Protein AF-A0A562D8W7-F1 (afdb_monomer)

Solvent-accessible surface area (backbone atoms only — not comparable to full-atom values): 4706 Å² total; per-residue (Å²): 112,66,68,60,50,57,35,46,76,70,75,40,79,88,84,74,80,46,86,96,73,50,74,65,72,72,51,44,76,62,46,51,60,54,54,52,53,47,51,65,46,37,65,40,76,78,54,58,51,88,78,61,91,47,70,65,62,49,49,52,52,52,51,51,44,50,52,52,53,52,47,66,64,64,79,103

Organism: NCBI:txid935266

Mean predicted aligned error: 6.23 Å

Nearest PDB structures (foldseek):
  6exn-assembly1_R  TM=3.321E-01  e=7.528E+00  Saccharomyces cerevisiae S288C

Foldseek 3Di:
DVVCVVCVVVVHHDDDDDPPPHDPVVVCVVVVVVVVVLCQLCVPVCNVDPPDPDPVVNVVSSVVSVVVVVCVVVVD

pLDDT: mean 88.2, std 7.99, range [55.41, 96.38]

Structure (mmCIF, N/CA/C/O backbone):
data_AF-A0A562D8W7-F1
#
_entry.id   AF-A0A562D8W7-F1
#
loop_
_atom_site.group_PDB
_atom_site.id
_atom_site.type_symbol
_atom_site.label_atom_id
_atom_site.label_alt_id
_atom_site.label_comp_id
_atom_site.label_asym_id
_atom_site.label_entity_id
_atom_site.label_seq_id
_atom_site.pdbx_PDB_ins_code
_atom_site.Cartn_x
_atom_site.Cartn_y
_atom_site.Cartn_z
_atom_site.occupancy
_atom_site.B_iso_or_equiv
_atom_site.auth_seq_id
_atom_site.auth_comp_id
_atom_site.auth_asym_id
_atom_site.auth_atom_id
_atom_site.pdbx_PDB_model_num
ATOM 1 N N . PRO A 1 1 ? -17.647 -0.057 -14.452 1.00 68.38 1 PRO A N 1
ATOM 2 C CA . PRO A 1 1 ? -18.709 -1.104 -14.506 1.00 68.38 1 PRO A CA 1
ATOM 3 C C . PRO A 1 1 ? -18.207 -2.514 -14.148 1.00 68.38 1 PRO A C 1
ATOM 5 O O . PRO A 1 1 ? -18.816 -3.167 -13.307 1.00 68.38 1 PRO A O 1
ATOM 8 N N . VAL A 1 2 ? -17.080 -2.951 -14.729 1.00 83.25 2 VAL A N 1
ATOM 9 C CA . VAL A 1 2 ? -16.479 -4.284 -14.507 1.00 83.25 2 VAL A CA 1
ATOM 10 C C . VAL A 1 2 ? -16.124 -4.532 -13.037 1.00 83.25 2 VAL A C 1
ATOM 12 O O . VAL A 1 2 ? -16.597 -5.503 -12.457 1.00 83.25 2 VAL A O 1
ATOM 15 N N . HIS A 1 3 ? -15.416 -3.605 -12.385 1.00 83.12 3 HIS A N 1
ATOM 16 C CA . HIS A 1 3 ? -15.043 -3.757 -10.970 1.00 83.12 3 HIS A CA 1
ATOM 17 C C . HIS A 1 3 ? -16.247 -3.864 -10.024 1.00 83.12 3 HIS A C 1
ATOM 19 O O . HIS A 1 3 ? -16.226 -4.642 -9.078 1.00 83.12 3 HIS A O 1
ATOM 25 N N . ARG A 1 4 ? -17.337 -3.131 -10.297 1.00 87.50 4 ARG A N 1
ATOM 26 C CA . ARG A 1 4 ? -18.568 -3.216 -9.490 1.00 87.50 4 ARG A CA 1
ATOM 27 C C . ARG A 1 4 ? -19.246 -4.579 -9.628 1.00 87.50 4 ARG A C 1
ATOM 29 O O . ARG A 1 4 ? -19.756 -5.089 -8.638 1.00 87.50 4 ARG A O 1
ATOM 36 N N . ARG A 1 5 ? -19.250 -5.158 -10.834 1.00 91.00 5 ARG A N 1
ATOM 37 C CA . ARG A 1 5 ? -19.786 -6.506 -11.076 1.00 91.00 5 ARG A CA 1
ATOM 38 C C . ARG A 1 5 ? -18.935 -7.571 -10.394 1.00 91.00 5 ARG A C 1
ATOM 40 O O . ARG A 1 5 ? -19.486 -8.404 -9.692 1.00 91.00 5 ARG A O 1
ATOM 47 N N . TRP A 1 6 ? -17.613 -7.486 -10.529 1.00 93.31 6 TRP A N 1
ATOM 48 C CA . TRP A 1 6 ? -16.683 -8.412 -9.880 1.00 93.31 6 TRP A CA 1
ATOM 49 C C . TRP A 1 6 ? -16.812 -8.401 -8.350 1.00 93.31 6 TRP A C 1
ATOM 51 O O . TRP A 1 6 ? -16.859 -9.457 -7.729 1.00 93.31 6 TRP A O 1
ATOM 61 N N . LEU A 1 7 ? -16.945 -7.217 -7.740 1.00 91.25 7 LEU A N 1
ATOM 62 C CA . LEU A 1 7 ? -17.184 -7.102 -6.298 1.00 91.25 7 LEU A CA 1
ATOM 63 C C . LEU A 1 7 ? -18.520 -7.733 -5.890 1.00 91.25 7 LEU A C 1
ATOM 65 O O . LEU A 1 7 ? -18.552 -8.534 -4.960 1.00 91.25 7 LEU A O 1
ATOM 69 N N . ARG A 1 8 ? -19.606 -7.439 -6.617 1.00 92.19 8 ARG A N 1
ATOM 70 C CA . ARG A 1 8 ? -20.928 -8.025 -6.339 1.00 92.19 8 ARG A CA 1
ATOM 71 C C . ARG A 1 8 ? -20.946 -9.544 -6.488 1.00 92.19 8 ARG A C 1
ATOM 73 O O . AR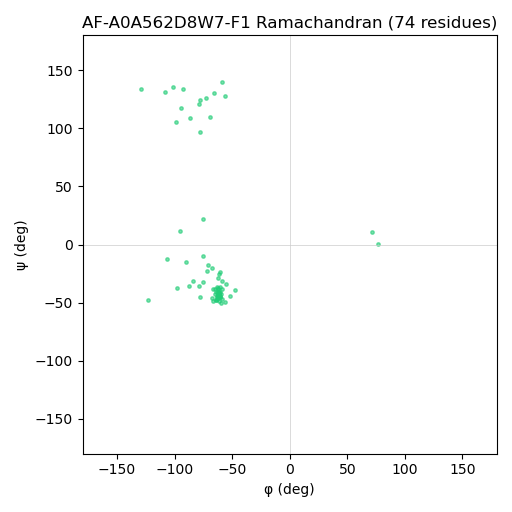G A 1 8 ? -21.566 -10.203 -5.667 1.00 92.19 8 ARG A O 1
ATOM 80 N N . ALA A 1 9 ? -20.229 -10.094 -7.470 1.00 94.69 9 ALA A N 1
ATOM 81 C CA . ALA A 1 9 ? -20.070 -11.541 -7.636 1.00 94.69 9 ALA A CA 1
ATOM 82 C C . ALA A 1 9 ? -19.394 -12.207 -6.423 1.00 94.69 9 ALA A C 1
ATOM 84 O O . ALA A 1 9 ? -19.599 -13.385 -6.169 1.00 94.69 9 ALA A O 1
ATOM 85 N N . ARG A 1 10 ? -18.621 -11.442 -5.643 1.00 93.94 10 ARG A N 1
ATOM 86 C CA . ARG A 1 10 ? -17.986 -11.879 -4.391 1.00 93.94 10 ARG A CA 1
ATOM 87 C C . ARG A 1 10 ? -18.812 -11.517 -3.149 1.00 93.94 10 ARG A C 1
ATOM 89 O O . ARG A 1 10 ? -18.281 -11.548 -2.046 1.00 93.94 10 ARG A O 1
ATOM 96 N N . GLY A 1 11 ? -20.069 -11.095 -3.316 1.00 93.94 11 GLY A N 1
ATOM 97 C CA . GLY A 1 11 ? -20.935 -10.638 -2.222 1.00 93.94 11 GLY A CA 1
ATOM 98 C C . GLY A 1 11 ? -20.541 -9.280 -1.630 1.00 93.94 11 GLY A C 1
ATOM 99 O O . GLY A 1 11 ? -21.070 -8.874 -0.599 1.00 93.94 11 GLY A O 1
ATOM 100 N N . ILE A 1 12 ? -19.621 -8.549 -2.266 1.00 89.62 12 ILE A N 1
ATOM 101 C CA . ILE A 1 12 ? -19.133 -7.261 -1.770 1.00 89.62 12 ILE A CA 1
ATOM 102 C C . ILE A 1 12 ? -19.942 -6.143 -2.423 1.00 89.62 12 ILE A C 1
ATOM 104 O O . ILE A 1 12 ? -19.891 -5.944 -3.639 1.00 89.62 12 ILE A O 1
ATOM 108 N N . VAL A 1 13 ? -20.661 -5.364 -1.613 1.00 87.44 13 VAL A N 1
ATOM 109 C CA . VAL A 1 13 ? -21.405 -4.189 -2.086 1.00 87.44 13 VAL A CA 1
ATOM 110 C C . VAL A 1 13 ? -20.477 -2.965 -2.097 1.00 87.44 13 VAL A C 1
ATOM 112 O O . VAL A 1 13 ? -20.132 -2.452 -1.032 1.00 87.44 13 VAL A O 1
ATOM 115 N N . PRO A 1 14 ? -20.064 -2.446 -3.273 1.00 80.25 14 PRO A N 1
ATOM 116 C CA . PRO A 1 14 ? -19.239 -1.245 -3.331 1.00 80.25 14 PRO A CA 1
ATOM 117 C C . PRO A 1 14 ? -20.045 -0.018 -2.891 1.00 80.25 14 PRO A C 1
ATOM 119 O O . PRO A 1 14 ? -20.912 0.458 -3.629 1.00 80.25 14 PRO A O 1
ATOM 122 N N . ARG A 1 15 ? -19.726 0.538 -1.717 1.00 79.12 15 ARG A N 1
ATOM 123 C CA . ARG A 1 15 ? -20.273 1.818 -1.250 1.00 79.12 15 ARG A CA 1
ATOM 124 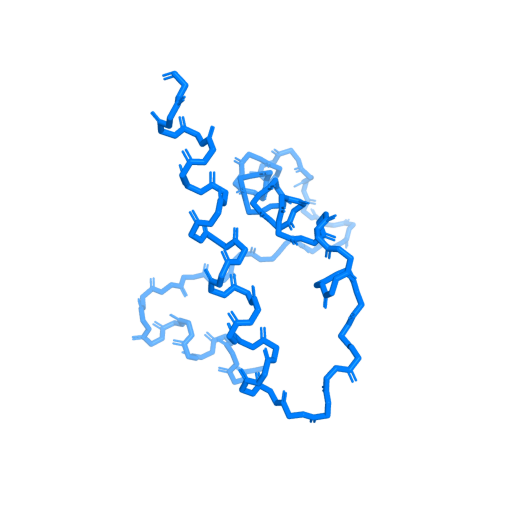C C . ARG A 1 15 ? -19.275 2.941 -1.515 1.00 79.12 15 ARG A C 1
ATOM 126 O O . ARG A 1 15 ? -18.279 3.080 -0.817 1.00 79.12 15 ARG A O 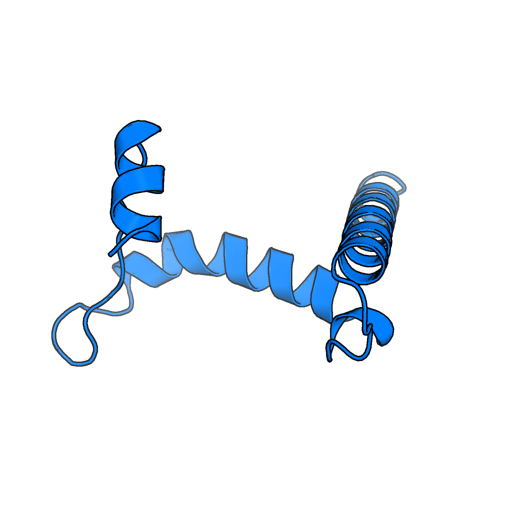1
ATOM 133 N N . ILE A 1 16 ? -19.564 3.754 -2.525 1.00 77.31 16 ILE A N 1
ATOM 134 C CA . ILE A 1 16 ? -18.815 4.977 -2.834 1.00 77.31 16 ILE A CA 1
ATOM 135 C C . ILE A 1 16 ? -19.712 6.155 -2.458 1.00 77.31 16 ILE A C 1
ATOM 137 O O . ILE A 1 16 ? -20.896 6.148 -2.803 1.00 77.31 16 ILE A O 1
ATOM 141 N N . ALA A 1 17 ? -19.171 7.123 -1.716 1.00 78.06 17 ALA A N 1
ATOM 142 C CA . ALA A 1 17 ? -19.875 8.363 -1.402 1.00 78.06 17 ALA A CA 1
ATOM 143 C C . ALA A 1 17 ? -20.086 9.167 -2.689 1.00 78.06 17 ALA A C 1
ATOM 145 O O . ALA A 1 17 ? -19.131 9.389 -3.437 1.00 78.06 17 ALA A O 1
ATOM 146 N N . ARG A 1 18 ? -21.308 9.628 -2.944 1.00 79.69 18 ARG A N 1
ATOM 147 C CA . ARG A 1 18 ? -21.579 10.601 -4.003 1.00 79.69 18 ARG A CA 1
ATOM 148 C C . ARG A 1 18 ? -21.202 11.992 -3.507 1.00 79.69 18 ARG A C 1
ATOM 150 O O . ARG A 1 18 ? -21.736 12.459 -2.501 1.00 79.69 18 ARG A O 1
ATOM 157 N N . ARG A 1 19 ? -20.277 12.641 -4.219 1.00 81.94 19 ARG A N 1
ATOM 158 C CA . ARG A 1 19 ? -19.827 14.006 -3.919 1.00 81.94 19 ARG A CA 1
ATOM 159 C C . ARG A 1 19 ? -21.034 14.953 -3.912 1.00 81.94 19 ARG A C 1
ATOM 161 O O . ARG A 1 19 ? -21.806 14.942 -4.862 1.00 81.94 19 ARG A O 1
ATOM 168 N N . GLY A 1 20 ? -21.194 15.726 -2.839 1.00 83.62 20 GLY A N 1
ATOM 169 C CA . GLY A 1 20 ? -22.288 16.693 -2.680 1.00 83.62 20 GLY A CA 1
ATOM 170 C C . GLY A 1 20 ? -23.658 16.101 -2.323 1.00 83.62 20 GLY A C 1
ATOM 171 O O . GLY A 1 20 ? -24.603 16.864 -2.186 1.00 83.62 20 GLY A O 1
ATOM 172 N N . VAL A 1 21 ? -23.783 14.776 -2.167 1.00 85.00 21 VAL A N 1
ATOM 173 C CA . VAL A 1 21 ? -25.069 14.116 -1.855 1.00 85.00 21 VAL A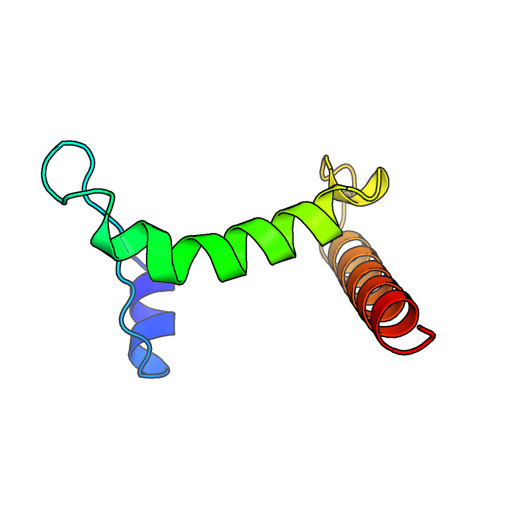 CA 1
ATOM 174 C C . VAL A 1 21 ? -24.991 13.280 -0.581 1.00 85.00 21 VAL A C 1
ATOM 176 O O . VAL A 1 21 ? -25.872 13.358 0.266 1.00 85.00 21 VAL A O 1
ATOM 179 N N . ASP A 1 22 ? -23.955 12.452 -0.437 1.00 80.56 22 ASP A N 1
ATOM 18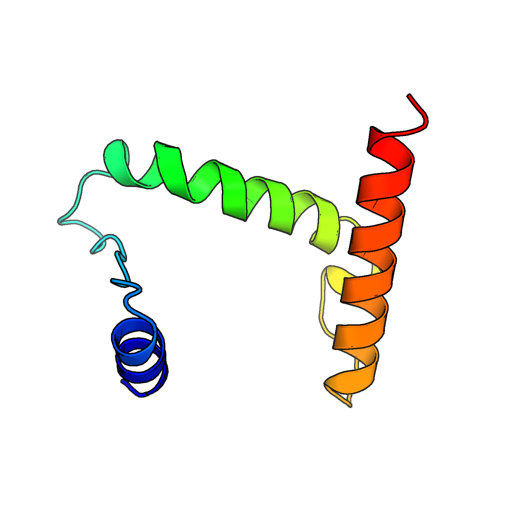0 C CA . ASP A 1 22 ? -23.786 11.612 0.750 1.00 80.56 22 ASP A CA 1
ATOM 181 C C . ASP A 1 22 ? -22.921 12.333 1.804 1.00 80.56 22 ASP A C 1
ATOM 183 O O . ASP A 1 22 ? -21.846 12.836 1.471 1.00 80.56 22 ASP A O 1
ATOM 187 N N . SER A 1 23 ? -23.343 12.321 3.078 1.00 78.62 23 SER A N 1
ATOM 188 C CA . SER A 1 23 ? -22.528 12.817 4.205 1.00 78.62 23 SER A CA 1
ATOM 189 C C . SER A 1 23 ? -21.192 12.066 4.310 1.00 78.62 23 SER A C 1
ATOM 191 O O . SER A 1 23 ? -21.122 10.838 4.157 1.00 78.62 23 SER A O 1
ATOM 193 N N . SER A 1 24 ? -20.119 12.804 4.604 1.00 72.69 24 SER A N 1
ATOM 194 C CA . SER A 1 24 ? -18.767 12.269 4.800 1.00 72.69 24 SER A CA 1
ATOM 195 C C . SER A 1 24 ? -18.608 11.495 6.115 1.00 72.69 24 SER A C 1
ATOM 197 O O . SER A 1 24 ? -17.757 10.604 6.193 1.00 72.69 24 SER A O 1
ATOM 199 N N . GLU A 1 25 ? -19.452 11.755 7.117 1.00 74.19 25 GLU A N 1
ATOM 200 C CA . GLU A 1 25 ? -19.328 11.202 8.474 1.00 74.19 25 GLU A CA 1
ATOM 201 C C . GLU A 1 25 ? -19.407 9.672 8.496 1.00 74.19 25 GLU A C 1
ATOM 203 O O . GLU A 1 25 ? -18.627 8.984 9.162 1.00 74.19 25 GLU A O 1
ATOM 208 N N . ARG A 1 26 ? -20.336 9.103 7.722 1.00 69.00 26 ARG A N 1
ATOM 209 C CA . ARG A 1 26 ? -20.632 7.664 7.770 1.00 69.00 26 ARG A CA 1
ATOM 210 C C . ARG A 1 26 ? -19.606 6.828 7.004 1.00 69.00 26 ARG A C 1
ATOM 212 O O . ARG A 1 26 ? -19.265 5.726 7.433 1.00 69.00 26 ARG A O 1
ATOM 219 N N . LEU A 1 27 ? -19.096 7.346 5.882 1.00 74.06 27 LEU A N 1
ATOM 220 C CA . LEU A 1 27 ? -18.042 6.685 5.106 1.00 74.06 27 LEU A CA 1
ATOM 221 C C . LEU A 1 27 ? -16.672 6.809 5.776 1.00 74.06 27 LEU A C 1
ATOM 223 O O . LEU A 1 27 ? -15.887 5.865 5.675 1.00 74.06 27 LEU A O 1
ATOM 227 N N . GLY A 1 28 ? -16.403 7.910 6.487 1.00 76.75 28 GLY A N 1
ATOM 228 C CA . GLY A 1 28 ? -15.150 8.123 7.215 1.00 76.75 28 GLY A CA 1
ATOM 229 C C . GLY A 1 28 ? -14.805 6.960 8.148 1.00 76.75 28 GLY A C 1
ATOM 230 O O . GLY A 1 28 ? -13.694 6.440 8.079 1.00 76.75 28 GLY A O 1
ATOM 231 N N . ARG A 1 29 ? -15.786 6.446 8.913 1.00 80.62 29 ARG A N 1
ATOM 232 C CA . ARG A 1 29 ? -15.621 5.306 9.847 1.00 80.62 29 ARG A CA 1
ATOM 233 C C . ARG A 1 29 ? -15.053 4.035 9.202 1.00 80.62 29 ARG A C 1
ATOM 235 O O . ARG A 1 29 ? -14.336 3.283 9.863 1.00 80.62 29 ARG A O 1
ATOM 242 N N . TYR A 1 30 ? -15.375 3.767 7.941 1.00 80.44 30 TYR A N 1
ATOM 243 C CA . TYR A 1 30 ? -14.888 2.575 7.241 1.00 80.44 30 TYR A CA 1
ATOM 244 C C . TYR A 1 30 ? -13.675 2.888 6.363 1.00 80.44 30 TYR A C 1
ATOM 246 O O . TYR A 1 30 ? -12.730 2.099 6.321 1.00 80.44 30 TYR A O 1
ATOM 254 N N . ARG A 1 31 ? -13.663 4.061 5.717 1.00 83.31 31 ARG A N 1
ATOM 255 C CA . ARG A 1 31 ? -12.572 4.515 4.848 1.00 83.31 31 ARG A CA 1
ATOM 256 C C . ARG A 1 31 ? -11.265 4.709 5.597 1.00 83.31 31 ARG A C 1
ATOM 258 O O . ARG A 1 31 ? -10.240 4.277 5.082 1.00 83.31 31 ARG A O 1
ATOM 265 N N . TRP A 1 32 ? -11.292 5.262 6.813 1.00 88.00 32 TRP A N 1
ATOM 266 C CA . TRP A 1 32 ? -10.056 5.588 7.534 1.00 88.00 32 TRP A CA 1
ATOM 267 C C . TRP A 1 32 ? -9.169 4.359 7.773 1.00 88.00 32 TRP A C 1
ATOM 269 O O . TRP A 1 32 ? -7.948 4.475 7.788 1.00 88.00 32 TRP A O 1
ATOM 279 N N . LYS A 1 33 ? -9.755 3.160 7.936 1.00 88.62 33 LYS A N 1
ATOM 280 C CA . LYS A 1 33 ? -8.982 1.917 8.090 1.00 88.62 33 LYS A CA 1
ATOM 281 C C . LYS A 1 33 ? -8.174 1.624 6.828 1.00 88.62 33 LYS A C 1
ATOM 283 O O . LYS A 1 33 ? -6.980 1.378 6.937 1.00 88.62 33 LYS A O 1
ATOM 288 N N . ILE A 1 34 ? -8.815 1.713 5.663 1.00 88.44 34 ILE A N 1
ATOM 289 C CA . ILE A 1 34 ? -8.182 1.505 4.356 1.00 88.44 34 ILE A CA 1
ATOM 290 C C . ILE A 1 34 ? -7.156 2.605 4.076 1.00 88.44 34 ILE A C 1
ATOM 292 O O . ILE A 1 34 ? -6.021 2.304 3.731 1.00 88.44 34 ILE A O 1
ATOM 296 N N . GLU A 1 35 ? -7.531 3.870 4.261 1.00 90.56 35 GLU A N 1
ATOM 297 C CA . GLU A 1 35 ? -6.665 5.025 3.997 1.00 90.56 35 GLU A CA 1
ATOM 298 C C . GLU A 1 35 ? -5.409 5.003 4.870 1.00 90.56 35 GLU A C 1
ATOM 300 O O . GLU A 1 35 ? -4.312 5.233 4.373 1.00 90.56 35 GLU A O 1
ATOM 305 N N . ARG A 1 36 ? -5.538 4.627 6.147 1.00 92.56 36 ARG A N 1
ATOM 306 C CA . ARG A 1 36 ? -4.395 4.423 7.044 1.00 92.56 36 ARG A CA 1
ATOM 307 C C . ARG A 1 36 ? -3.485 3.288 6.581 1.00 92.56 36 ARG A C 1
ATOM 309 O O . ARG A 1 36 ? -2.270 3.455 6.601 1.00 92.56 36 ARG A O 1
ATOM 316 N N . THR A 1 37 ? -4.044 2.146 6.173 1.00 91.94 37 THR A N 1
ATOM 317 C CA . THR A 1 37 ? -3.239 1.037 5.636 1.00 91.94 37 THR A CA 1
ATOM 318 C C . THR A 1 37 ? -2.503 1.463 4.369 1.00 91.94 37 THR A C 1
ATOM 320 O O . THR A 1 37 ? -1.315 1.185 4.237 1.00 91.94 37 THR A O 1
ATOM 323 N N . LEU A 1 38 ? -3.177 2.184 3.468 1.00 91.81 38 LEU A N 1
ATOM 324 C CA . LEU A 1 38 ? -2.549 2.741 2.273 1.00 91.81 38 LEU A CA 1
ATOM 325 C C . LEU A 1 38 ? -1.428 3.713 2.642 1.00 91.81 38 LEU A C 1
ATOM 327 O O . LEU A 1 38 ? -0.338 3.563 2.111 1.00 91.81 38 LEU A O 1
ATOM 331 N N . ALA A 1 39 ? -1.642 4.614 3.604 1.00 93.00 39 ALA A N 1
ATOM 332 C CA . ALA A 1 39 ? -0.622 5.558 4.059 1.00 93.00 39 ALA A CA 1
ATOM 333 C C . ALA A 1 39 ? 0.641 4.863 4.603 1.00 93.00 39 ALA A C 1
A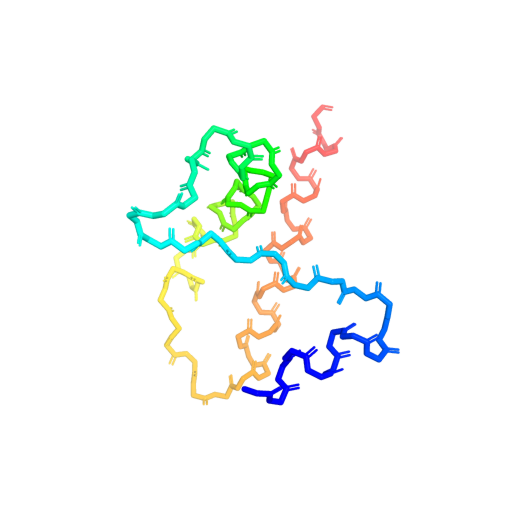TOM 335 O O . ALA A 1 39 ? 1.752 5.318 4.340 1.00 93.00 39 ALA A O 1
ATOM 336 N N . TRP A 1 40 ? 0.502 3.738 5.317 1.00 93.69 40 TRP A N 1
ATOM 337 C CA . TRP A 1 40 ? 1.656 2.947 5.768 1.00 93.69 40 TRP A CA 1
ATOM 338 C C . TRP A 1 40 ? 2.446 2.339 4.606 1.00 93.69 40 TRP A C 1
ATOM 340 O O . TRP A 1 40 ? 3.673 2.299 4.657 1.00 93.69 40 TRP A O 1
ATOM 350 N N . LEU A 1 41 ? 1.759 1.884 3.557 1.00 94.19 41 LEU A N 1
ATOM 351 C CA . LEU A 1 41 ? 2.390 1.262 2.393 1.00 94.19 41 LEU A CA 1
ATOM 352 C C . LEU A 1 41 ? 3.011 2.310 1.460 1.00 94.19 41 LEU A C 1
ATOM 354 O O . LEU A 1 41 ? 4.159 2.165 1.050 1.00 94.19 41 LEU A O 1
ATOM 358 N N . THR A 1 42 ? 2.302 3.399 1.168 1.00 92.31 42 THR A N 1
ATOM 359 C CA . THR A 1 42 ? 2.789 4.478 0.292 1.00 92.31 42 THR A CA 1
ATOM 360 C C . THR A 1 42 ? 3.831 5.371 0.961 1.00 92.31 42 THR A C 1
ATOM 362 O O . THR A 1 42 ? 4.461 6.173 0.276 1.00 92.31 42 THR A O 1
ATOM 365 N N . GLY A 1 43 ? 4.044 5.234 2.274 1.00 91.81 43 GLY A N 1
ATOM 366 C CA . GLY A 1 43 ? 5.159 5.861 2.987 1.00 91.81 43 GLY A CA 1
ATOM 367 C C . GLY A 1 43 ? 6.531 5.301 2.592 1.00 91.81 43 GLY A C 1
ATOM 368 O O . GLY A 1 43 ? 7.545 5.971 2.777 1.00 91.81 43 GLY A O 1
ATOM 369 N N . TYR A 1 44 ? 6.592 4.102 2.004 1.00 92.75 44 TYR A N 1
ATOM 370 C CA . TYR A 1 44 ? 7.822 3.591 1.401 1.0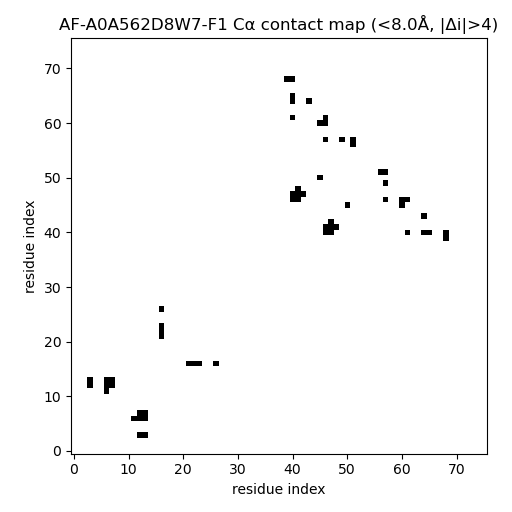0 92.75 44 TYR A CA 1
ATOM 371 C C . TYR A 1 44 ? 8.044 4.249 0.035 1.00 92.75 44 TYR A C 1
ATOM 373 O O . TYR A 1 44 ? 7.206 4.124 -0.855 1.00 92.75 44 TYR A O 1
ATOM 381 N N . ARG A 1 45 ? 9.210 4.883 -0.166 1.00 89.50 45 ARG A N 1
ATOM 382 C CA . ARG A 1 45 ? 9.541 5.674 -1.373 1.00 89.50 45 ARG A CA 1
ATOM 383 C C . ARG A 1 45 ? 9.225 4.971 -2.703 1.00 89.50 45 ARG A C 1
ATOM 385 O O . ARG A 1 45 ? 8.752 5.619 -3.629 1.00 89.50 45 ARG A O 1
ATOM 392 N N . ARG A 1 46 ? 9.465 3.655 -2.810 1.00 89.69 46 ARG A N 1
ATOM 393 C CA . ARG A 1 46 ? 9.195 2.870 -4.038 1.00 89.69 46 ARG A CA 1
ATOM 394 C C . ARG A 1 46 ? 7.707 2.646 -4.329 1.00 89.69 46 ARG A C 1
ATOM 396 O O . ARG A 1 46 ? 7.362 2.278 -5.444 1.00 89.69 46 ARG A O 1
ATOM 403 N N . LEU A 1 47 ? 6.844 2.838 -3.334 1.00 93.31 47 LEU A 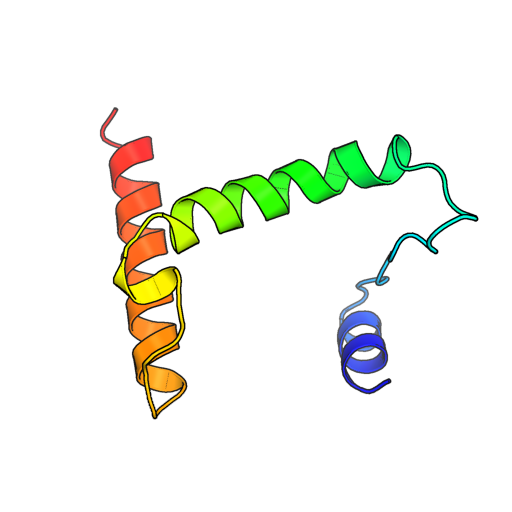N 1
ATOM 404 C CA . LEU A 1 47 ? 5.394 2.669 -3.438 1.00 93.31 47 LEU A CA 1
ATOM 405 C C . LEU A 1 47 ? 4.637 4.000 -3.455 1.00 93.31 47 LEU A C 1
ATOM 407 O O . LEU A 1 47 ? 3.455 4.003 -3.787 1.00 93.31 47 LEU A O 1
ATOM 411 N N . THR A 1 48 ? 5.289 5.121 -3.124 1.00 91.94 48 THR A N 1
ATOM 412 C CA . THR A 1 48 ? 4.676 6.458 -3.178 1.00 91.94 48 THR A CA 1
ATOM 413 C C . THR A 1 48 ? 4.230 6.815 -4.594 1.00 91.94 48 THR A C 1
ATOM 415 O O . THR A 1 48 ? 3.121 7.302 -4.797 1.00 91.94 48 THR A O 1
ATOM 418 N N . ILE A 1 49 ? 5.085 6.541 -5.580 1.00 88.50 49 ILE A N 1
ATOM 419 C CA . ILE A 1 49 ? 4.800 6.716 -7.004 1.00 88.50 49 ILE A CA 1
ATOM 420 C C . ILE A 1 49 ? 5.148 5.406 -7.702 1.00 88.50 49 ILE A C 1
ATOM 422 O O . ILE A 1 49 ? 6.206 4.820 -7.464 1.00 88.50 49 ILE A O 1
ATOM 426 N N . ARG A 1 50 ? 4.256 4.934 -8.576 1.00 88.81 50 ARG A N 1
ATOM 427 C CA . ARG A 1 50 ? 4.504 3.732 -9.370 1.00 88.81 50 ARG A CA 1
ATOM 428 C C . ARG A 1 50 ? 5.434 4.065 -10.538 1.00 88.81 50 ARG A C 1
ATOM 430 O O . ARG A 1 50 ? 4.972 4.498 -11.586 1.00 88.81 50 ARG A O 1
ATOM 437 N N . TYR A 1 51 ? 6.724 3.805 -10.353 1.00 87.88 51 TYR A N 1
ATOM 438 C CA . TYR A 1 51 ? 7.730 3.886 -11.421 1.00 87.88 51 TYR A CA 1
ATOM 439 C C . TYR A 1 51 ? 7.923 2.568 -12.181 1.00 87.88 51 TYR A C 1
ATOM 441 O O . TYR A 1 51 ? 8.519 2.553 -13.254 1.00 87.88 51 TYR A O 1
ATOM 449 N N . GLU A 1 52 ? 7.426 1.454 -11.639 1.00 90.25 52 GLU A N 1
ATOM 450 C CA . GLU A 1 52 ? 7.685 0.139 -12.218 1.00 90.25 52 GLU A CA 1
ATOM 451 C C . GLU A 1 52 ? 6.918 -0.088 -13.524 1.00 90.25 52 GLU A C 1
ATOM 453 O O . GLU A 1 52 ? 5.683 -0.008 -13.564 1.00 90.25 52 GLU A O 1
ATOM 458 N N . ARG A 1 53 ? 7.667 -0.451 -14.576 1.00 92.00 53 ARG A N 1
ATOM 459 C CA . ARG A 1 53 ? 7.134 -0.786 -15.906 1.00 92.00 53 ARG A CA 1
ATOM 460 C C . ARG A 1 53 ? 6.188 -1.986 -15.853 1.00 92.00 53 ARG A C 1
ATOM 462 O O . ARG A 1 53 ? 5.136 -1.972 -16.488 1.00 92.00 53 ARG A O 1
ATOM 469 N N . HIS A 1 54 ? 6.543 -3.002 -15.069 1.00 94.25 54 HIS A N 1
ATOM 470 C CA . HIS A 1 54 ? 5.768 -4.231 -14.922 1.00 94.25 54 HIS A CA 1
ATOM 471 C C . HIS A 1 54 ? 4.966 -4.215 -13.618 1.00 94.25 54 HIS A C 1
ATOM 473 O O . HIS A 1 54 ? 5.470 -3.842 -12.557 1.00 94.25 54 HIS A O 1
ATOM 479 N N . GLY A 1 55 ? 3.695 -4.624 -13.695 1.00 93.81 55 GLY A N 1
ATOM 480 C CA . GLY A 1 55 ? 2.808 -4.679 -12.527 1.00 93.81 55 GLY A CA 1
ATOM 481 C C . GLY A 1 55 ? 3.286 -5.657 -11.452 1.00 93.81 55 GLY A C 1
ATOM 482 O O . GLY A 1 55 ? 3.060 -5.417 -10.270 1.00 93.81 55 GLY A O 1
ATOM 483 N N . GLU A 1 56 ? 3.997 -6.705 -11.855 1.00 95.75 56 GLU A N 1
ATOM 484 C CA . GLU A 1 56 ? 4.544 -7.736 -10.971 1.00 95.75 56 GLU A CA 1
ATOM 485 C C . GLU A 1 56 ? 5.608 -7.181 -10.019 1.00 95.75 56 GLU A C 1
ATOM 487 O O . GLU A 1 56 ? 5.553 -7.447 -8.822 1.00 95.75 56 GLU A O 1
ATOM 492 N N . HIS A 1 57 ? 6.515 -6.325 -10.505 1.00 94.75 57 HIS A N 1
ATOM 493 C CA . HIS A 1 57 ? 7.522 -5.679 -9.653 1.00 94.75 57 HIS A CA 1
ATOM 494 C C . HIS A 1 57 ? 6.866 -4.787 -8.599 1.00 94.75 57 HIS A C 1
ATOM 496 O O . HIS A 1 57 ? 7.224 -4.827 -7.422 1.00 94.75 57 HIS A O 1
ATOM 502 N N . PHE A 1 58 ? 5.858 -4.009 -9.006 1.00 94.00 58 PHE A N 1
ATOM 503 C CA . PHE A 1 58 ? 5.094 -3.193 -8.070 1.00 94.00 58 PHE A CA 1
ATOM 504 C C . PHE A 1 58 ? 4.383 -4.062 -7.021 1.00 94.00 58 PHE A C 1
ATOM 506 O O . PHE A 1 58 ? 4.415 -3.741 -5.833 1.00 94.00 58 PHE A O 1
ATOM 513 N N . ALA A 1 59 ? 3.782 -5.179 -7.442 1.00 94.81 59 ALA A N 1
ATOM 514 C CA . ALA A 1 59 ? 3.123 -6.119 -6.541 1.00 94.81 59 ALA A CA 1
ATOM 515 C C . ALA A 1 59 ? 4.108 -6.744 -5.536 1.00 94.81 59 ALA A C 1
ATOM 517 O O . ALA A 1 59 ? 3.786 -6.824 -4.351 1.00 94.81 59 ALA A O 1
ATOM 518 N N . ALA A 1 60 ? 5.319 -7.100 -5.971 1.00 95.56 60 ALA A N 1
ATOM 519 C CA . ALA A 1 60 ? 6.367 -7.622 -5.097 1.00 95.56 60 ALA A CA 1
ATOM 520 C C . ALA A 1 60 ? 6.794 -6.594 -4.031 1.00 95.56 60 ALA A C 1
ATOM 522 O O . ALA A 1 60 ? 6.854 -6.922 -2.844 1.00 95.56 60 ALA A O 1
ATOM 523 N N . PHE A 1 61 ? 7.012 -5.324 -4.407 1.00 94.94 61 PHE A N 1
ATOM 524 C CA . PHE A 1 61 ? 7.303 -4.269 -3.423 1.00 94.94 61 PHE A CA 1
ATOM 525 C C . PHE A 1 61 ? 6.152 -4.044 -2.450 1.00 94.94 61 PHE A C 1
ATOM 527 O O . PHE A 1 61 ? 6.389 -3.830 -1.261 1.00 94.94 61 PHE A O 1
ATOM 534 N N . LEU A 1 62 ? 4.912 -4.114 -2.935 1.00 95.44 62 LEU A N 1
ATOM 535 C CA . LEU A 1 62 ? 3.726 -3.973 -2.100 1.00 95.44 62 LEU A CA 1
ATOM 536 C C . LEU A 1 62 ? 3.648 -5.089 -1.048 1.00 95.44 62 LEU A C 1
ATOM 538 O O . LEU A 1 62 ? 3.397 -4.807 0.124 1.00 95.44 62 LEU A O 1
ATOM 542 N N . GLN A 1 63 ? 3.908 -6.336 -1.447 1.00 96.19 63 GLN A N 1
ATOM 543 C CA . GLN A 1 63 ? 3.954 -7.486 -0.540 1.00 96.19 63 GLN A CA 1
ATOM 544 C C . GLN A 1 63 ? 5.077 -7.347 0.494 1.00 96.19 63 GLN A C 1
ATOM 546 O O . GLN A 1 63 ? 4.834 -7.533 1.688 1.00 96.19 63 GLN A O 1
ATOM 551 N N . LEU A 1 64 ? 6.277 -6.945 0.065 1.00 96.25 64 LEU A N 1
ATOM 552 C CA . LEU A 1 64 ? 7.404 -6.705 0.967 1.00 96.25 64 LEU A CA 1
ATOM 553 C C . LEU A 1 64 ? 7.089 -5.604 1.994 1.00 96.25 64 LEU A C 1
ATOM 555 O O . LEU A 1 64 ? 7.328 -5.776 3.188 1.00 96.25 64 LEU A O 1
ATOM 559 N N . ALA A 1 65 ? 6.503 -4.486 1.559 1.00 96.00 65 ALA A N 1
ATOM 560 C CA . ALA A 1 65 ? 6.105 -3.398 2.451 1.00 96.00 65 ALA A CA 1
ATOM 561 C C . ALA A 1 65 ? 5.029 -3.825 3.461 1.00 96.00 65 ALA A C 1
ATOM 563 O O . ALA A 1 65 ? 5.071 -3.395 4.619 1.00 96.00 65 ALA A O 1
ATOM 564 N N . ALA A 1 66 ? 4.089 -4.683 3.053 1.00 95.62 66 ALA A N 1
ATOM 565 C CA . ALA A 1 66 ? 3.095 -5.256 3.954 1.00 95.62 66 ALA A CA 1
ATOM 566 C C . ALA A 1 66 ? 3.760 -6.147 5.015 1.00 95.62 66 ALA A C 1
ATOM 568 O O . ALA A 1 66 ? 3.515 -5.948 6.205 1.00 95.62 66 ALA A O 1
ATOM 569 N N . ALA A 1 67 ? 4.663 -7.047 4.609 1.00 96.38 67 ALA A N 1
ATOM 570 C CA . ALA A 1 67 ? 5.411 -7.908 5.527 1.00 96.38 67 ALA A CA 1
ATOM 571 C C . ALA A 1 67 ? 6.236 -7.093 6.539 1.00 96.38 67 ALA A C 1
ATOM 573 O O . ALA A 1 67 ? 6.141 -7.327 7.743 1.00 96.38 67 ALA A O 1
ATOM 574 N N . LEU A 1 68 ? 6.967 -6.072 6.076 1.00 95.62 68 LEU A N 1
ATOM 575 C CA . LEU A 1 68 ? 7.737 -5.170 6.941 1.00 95.62 68 LEU A CA 1
ATOM 576 C C . LEU A 1 68 ? 6.848 -4.385 7.910 1.00 95.62 68 LEU A C 1
ATOM 578 O O . LEU A 1 68 ? 7.205 -4.201 9.072 1.00 95.62 68 LEU A O 1
ATOM 582 N N . THR A 1 69 ? 5.691 -3.909 7.446 1.00 94.31 69 THR A N 1
ATOM 583 C CA . THR A 1 69 ? 4.724 -3.208 8.301 1.00 94.31 69 THR A CA 1
ATOM 584 C C . THR A 1 69 ? 4.200 -4.126 9.400 1.00 94.31 69 THR A C 1
ATOM 586 O O . THR A 1 69 ? 4.184 -3.720 10.561 1.00 94.31 69 THR A O 1
ATOM 589 N N . CYS A 1 70 ? 3.824 -5.362 9.061 1.00 94.50 70 CYS A N 1
ATOM 590 C CA . CYS A 1 70 ? 3.391 -6.361 10.035 1.00 94.50 70 CYS A CA 1
ATOM 591 C C . CYS A 1 70 ? 4.503 -6.680 11.039 1.00 94.50 70 CYS A C 1
ATOM 593 O O . CYS A 1 70 ? 4.267 -6.606 12.242 1.00 94.50 70 CYS A O 1
ATOM 595 N N . PHE A 1 71 ? 5.724 -6.942 10.564 1.00 96.12 71 PHE A N 1
ATOM 596 C CA . PHE A 1 71 ? 6.873 -7.224 11.424 1.00 96.12 71 PHE A CA 1
ATOM 597 C C . PHE A 1 71 ? 7.129 -6.092 12.425 1.00 96.12 71 PHE A C 1
ATOM 599 O O . PHE A 1 71 ? 7.172 -6.339 13.622 1.00 96.12 71 PHE A O 1
ATOM 606 N N . LYS A 1 72 ? 7.180 -4.832 11.973 1.00 93.38 72 LYS A N 1
ATOM 607 C CA . LYS A 1 72 ? 7.364 -3.661 12.855 1.00 93.38 72 LYS A CA 1
ATOM 608 C C . LYS A 1 72 ? 6.244 -3.476 13.885 1.00 93.38 72 LYS A C 1
ATOM 610 O O . LYS A 1 72 ? 6.452 -2.807 14.891 1.00 93.38 72 LYS A O 1
ATOM 615 N N . LYS A 1 73 ? 5.036 -3.979 13.609 1.00 90.25 73 LYS A N 1
ATOM 616 C CA . LYS A 1 73 ? 3.898 -3.916 14.539 1.00 90.25 73 LYS A CA 1
ATOM 617 C C . LYS A 1 73 ? 3.911 -5.048 15.561 1.00 90.25 73 LYS A C 1
ATOM 619 O O . LYS A 1 73 ? 3.417 -4.826 16.658 1.00 90.25 73 LYS A O 1
ATOM 624 N N . LEU A 1 74 ? 4.434 -6.215 15.186 1.00 94.44 74 LEU A N 1
ATOM 625 C CA . LEU A 1 74 ? 4.519 -7.404 16.036 1.00 94.44 74 LEU A CA 1
ATOM 626 C C . LEU A 1 74 ? 5.789 -7.444 16.885 1.00 94.44 74 LEU A C 1
ATOM 628 O O . LEU A 1 74 ? 5.740 -7.905 18.013 1.00 94.44 74 LEU A O 1
ATOM 632 N N . ALA A 1 75 ? 6.913 -6.957 16.361 1.00 89.12 75 ALA A N 1
ATOM 633 C CA . ALA A 1 75 ? 8.198 -6.895 17.060 1.00 89.12 75 ALA A CA 1
ATOM 634 C C . ALA A 1 75 ? 8.258 -5.765 18.108 1.00 89.12 75 ALA A C 1
ATOM 636 O O . ALA A 1 75 ? 9.340 -5.275 18.426 1.00 89.12 75 ALA A O 1
ATOM 637 N N . LYS A 1 76 ? 7.096 -5.301 18.571 1.00 55.41 76 LYS A N 1
ATOM 638 C CA . LYS A 1 76 ? 6.950 -4.229 19.545 1.00 55.41 76 LYS A CA 1
ATOM 639 C C . LYS A 1 76 ? 6.573 -4.806 20.898 1.00 55.41 76 LYS A C 1
ATOM 641 O O . LYS A 1 76 ? 5.729 -5.726 20.905 1.00 55.41 76 LYS A O 1
#

Secondary structure (DSSP, 8-state):
-HHHHHHHHTT-----PPTTTS-HHHHHHHHHHHHHHHHHHHTSHHHHS---SSHHHHHHHHHHHHHHHHHHHH--

Sequence (76 aa):
PVHRRWLRARGIVPRIARRGVDSSERLGRYRWKIERTLAWLTGYRRLTIRYERHGEHFAAFLQLAAALTCFKKLAK

Radius of gyration: 15.9 Å; Cα contacts (8 Å, |Δi|>4): 31; chains: 1; bounding 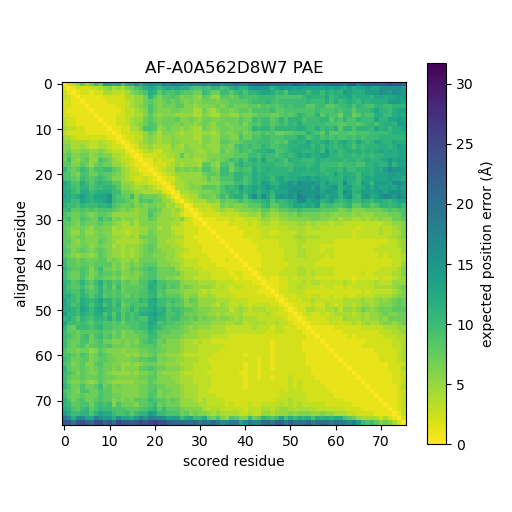box: 35×29×36 Å